Protein AF-A0A6J6PMZ8-F1 (afdb_monomer_lite)

Sequence (77 aa):
MTYECARAVSAVIAVDTGLPEESAMMLGVGLIGTAQVTARYWLNRDGRLPLEKAAEFVAQLQWRGISSFPIEPGALG

pLDDT: mean 92.79, std 8.53, range [53.22, 98.62]

Organism: NCBI:txid449393

Secondary structure (DSSP, 8-state):
--HHHHHHHHHHHHHHH---HHHHHHHHHHHHHHHHHHHHHHHTTTT-S-HHHHHHHHHHHHHH-GGGSPPPTTTT-

Structure (mmCIF, N/CA/C/O backbone):
data_AF-A0A6J6PMZ8-F1
#
_entry.id   AF-A0A6J6PMZ8-F1
#
loop_
_atom_site.group_PDB
_atom_site.id
_atom_site.type_symbol
_atom_site.label_atom_id
_atom_site.label_alt_id
_atom_site.label_comp_id
_atom_site.label_asym_id
_atom_site.label_entity_id
_atom_site.label_seq_id
_atom_site.pdbx_PDB_ins_code
_atom_site.Cartn_x
_atom_site.Cartn_y
_atom_site.Cartn_z
_atom_site.occupancy
_atom_site.B_iso_or_equiv
_atom_site.auth_seq_id
_atom_site.auth_comp_id
_atom_site.auth_asym_id
_atom_site.auth_atom_id
_atom_site.pdbx_PDB_model_num
ATOM 1 N N . MET A 1 1 ? -5.727 9.542 -10.539 1.00 60.09 1 MET A N 1
ATOM 2 C CA . MET A 1 1 ? -6.307 8.598 -9.575 1.00 60.09 1 MET A CA 1
ATOM 3 C C . MET A 1 1 ? -7.712 8.311 -10.031 1.00 60.09 1 MET A C 1
ATOM 5 O O . MET A 1 1 ? -8.493 9.249 -10.129 1.00 60.09 1 MET A O 1
ATOM 9 N N . THR A 1 2 ? -8.021 7.074 -10.402 1.00 78.25 2 THR A N 1
ATOM 10 C CA . THR A 1 2 ? -9.411 6.709 -10.678 1.00 78.25 2 THR A CA 1
ATOM 11 C C . THR A 1 2 ? -10.098 6.541 -9.329 1.00 78.25 2 THR A C 1
ATOM 13 O O . THR A 1 2 ? -9.882 5.557 -8.627 1.00 78.25 2 THR A O 1
ATOM 16 N N . TYR A 1 3 ? -10.876 7.552 -8.940 1.00 89.06 3 TYR A N 1
ATOM 17 C CA . TYR A 1 3 ? -11.694 7.5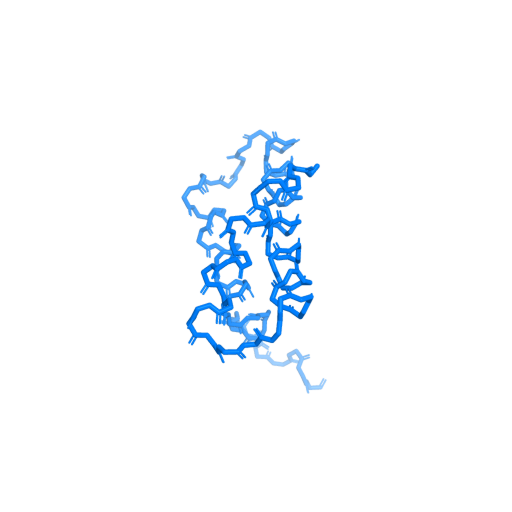56 -7.722 1.00 89.06 3 TYR A CA 1
ATOM 18 C C . TYR A 1 3 ? -12.520 6.262 -7.585 1.00 89.06 3 TYR A C 1
ATOM 20 O O . TYR A 1 3 ? -12.633 5.706 -6.499 1.00 89.06 3 TYR A O 1
ATOM 28 N N . GLU A 1 4 ? -12.959 5.705 -8.716 1.00 94.69 4 GLU A N 1
ATOM 29 C CA . GLU A 1 4 ? -13.651 4.416 -8.800 1.00 94.69 4 GLU A CA 1
ATOM 30 C C . GLU A 1 4 ? -12.849 3.220 -8.272 1.00 94.69 4 GLU A C 1
ATOM 32 O O . GLU A 1 4 ? -13.423 2.352 -7.621 1.00 94.69 4 GLU A O 1
ATOM 37 N N . CYS A 1 5 ? -11.529 3.166 -8.490 1.00 95.69 5 CYS A N 1
ATOM 38 C CA . CYS A 1 5 ? -10.713 2.082 -7.935 1.00 95.69 5 CYS A CA 1
ATOM 39 C C . CYS A 1 5 ? -10.626 2.193 -6.410 1.00 95.69 5 CYS A C 1
ATOM 41 O O . CYS A 1 5 ? -10.730 1.185 -5.716 1.00 95.69 5 CYS A O 1
ATOM 43 N N . ALA A 1 6 ? -10.471 3.414 -5.888 1.00 96.81 6 ALA A N 1
ATOM 44 C CA . ALA A 1 6 ? -10.457 3.648 -4.446 1.00 96.81 6 ALA A CA 1
ATOM 45 C C . ALA A 1 6 ? -11.808 3.284 -3.815 1.00 96.81 6 ALA A C 1
ATOM 47 O O . ALA A 1 6 ? -11.828 2.614 -2.788 1.00 96.81 6 ALA A O 1
ATOM 48 N N . ARG A 1 7 ? -12.918 3.639 -4.476 1.00 97.38 7 ARG A N 1
ATOM 49 C CA . ARG A 1 7 ? -14.285 3.297 -4.058 1.00 97.38 7 ARG A CA 1
ATOM 50 C C . ARG A 1 7 ? -14.551 1.787 -4.074 1.00 97.38 7 ARG A C 1
ATOM 52 O O . ARG A 1 7 ? -15.220 1.262 -3.192 1.00 97.38 7 ARG A O 1
ATOM 59 N N . ALA A 1 8 ? -14.039 1.071 -5.073 1.00 97.44 8 ALA A N 1
ATOM 60 C CA . ALA A 1 8 ? -14.180 -0.383 -5.138 1.00 97.44 8 ALA A CA 1
ATOM 61 C C . ALA A 1 8 ? -13.411 -1.077 -4.001 1.00 97.44 8 ALA A C 1
ATOM 63 O O . ALA A 1 8 ? -13.951 -1.962 -3.342 1.00 97.44 8 ALA A O 1
ATOM 64 N N . VAL A 1 9 ? -12.172 -0.648 -3.737 1.00 97.31 9 VAL A N 1
ATOM 65 C CA . VAL A 1 9 ? -11.361 -1.192 -2.638 1.00 97.31 9 VAL A CA 1
ATOM 66 C C . VAL A 1 9 ? -11.945 -0.821 -1.275 1.00 97.31 9 VAL A C 1
ATOM 68 O O . VAL A 1 9 ? -11.985 -1.667 -0.384 1.00 97.31 9 VAL A O 1
ATOM 71 N N . SER A 1 10 ? -12.440 0.406 -1.103 1.00 98.25 10 SER A N 1
ATOM 72 C CA . SER A 1 10 ? -13.033 0.839 0.164 1.00 98.25 10 SER A CA 1
ATOM 73 C C . SER A 1 10 ? -14.280 0.043 0.532 1.00 98.25 10 SER A C 1
ATOM 75 O O . SER A 1 10 ? -14.465 -0.261 1.706 1.00 98.25 10 SER A O 1
ATOM 77 N N . ALA A 1 11 ? -15.091 -0.362 -0.450 1.00 98.12 11 ALA A N 1
ATOM 78 C CA . ALA A 1 11 ? -16.246 -1.221 -0.210 1.00 98.12 11 ALA A CA 1
ATOM 79 C C . ALA A 1 11 ? -15.838 -2.573 0.401 1.00 98.12 11 ALA A C 1
ATOM 81 O O . ALA A 1 11 ? -16.464 -3.023 1.357 1.00 98.12 11 ALA A O 1
ATOM 82 N N . VAL A 1 12 ? -14.760 -3.188 -0.099 1.00 98.25 12 VAL A N 1
ATOM 83 C CA . VAL A 1 12 ? -14.223 -4.440 0.464 1.00 98.25 12 VAL A CA 1
ATOM 84 C C . VAL A 1 12 ? -13.704 -4.215 1.884 1.00 98.25 12 VAL A C 1
ATOM 86 O O . VAL A 1 12 ? -14.059 -4.956 2.792 1.00 98.25 12 VAL A O 1
ATOM 89 N N . ILE A 1 13 ? -12.936 -3.142 2.106 1.00 98.19 13 ILE A N 1
ATOM 90 C CA . ILE A 1 13 ? -12.422 -2.795 3.440 1.00 98.19 13 ILE A CA 1
ATOM 91 C C . ILE A 1 13 ? -13.569 -2.600 4.434 1.00 98.19 13 ILE A C 1
ATOM 93 O O . ILE A 1 13 ? -13.505 -3.121 5.544 1.00 98.19 13 ILE A O 1
ATOM 97 N N . ALA A 1 14 ? -14.615 -1.863 4.058 1.00 98.44 14 ALA A N 1
ATOM 98 C CA . ALA A 1 14 ? -15.763 -1.616 4.924 1.00 98.44 14 ALA A CA 1
ATOM 99 C C . ALA A 1 14 ? -16.457 -2.927 5.325 1.00 98.44 14 ALA A C 1
ATOM 101 O O . ALA A 1 14 ? -16.752 -3.121 6.503 1.00 98.44 14 ALA A O 1
ATOM 102 N N . VAL A 1 15 ? -16.655 -3.842 4.369 1.00 98.38 15 VAL A N 1
ATOM 103 C CA . VAL A 1 15 ? -17.253 -5.163 4.619 1.00 98.38 15 VAL A CA 1
ATOM 104 C C . VAL A 1 15 ? -16.390 -6.002 5.564 1.00 98.38 15 VAL A C 1
ATOM 106 O O . VAL A 1 15 ? -16.914 -6.553 6.529 1.00 98.38 15 VAL A O 1
ATOM 109 N N . ASP A 1 16 ? -15.080 -6.064 5.329 1.00 98.19 16 ASP A N 1
ATOM 110 C CA . ASP A 1 16 ? -14.186 -6.965 6.067 1.00 98.19 16 ASP A CA 1
ATOM 111 C C . ASP A 1 16 ? -13.811 -6.446 7.465 1.00 98.19 16 ASP A C 1
ATOM 113 O O . ASP A 1 16 ? -13.452 -7.226 8.347 1.00 98.19 16 ASP A O 1
ATOM 117 N N . THR A 1 17 ? -13.871 -5.128 7.681 1.00 97.88 17 THR A N 1
ATOM 118 C CA . THR A 1 17 ? -13.401 -4.486 8.925 1.00 97.88 17 THR A CA 1
ATOM 119 C C . THR A 1 17 ? -14.514 -3.877 9.773 1.00 97.88 17 THR A C 1
ATOM 121 O O . THR A 1 17 ? -14.294 -3.603 10.952 1.00 97.88 17 THR A O 1
ATOM 124 N N . GLY A 1 18 ? -15.690 -3.620 9.192 1.00 98.06 18 GLY A N 1
ATOM 125 C CA . GLY A 1 18 ? -16.775 -2.883 9.845 1.00 98.06 18 GLY A CA 1
ATOM 126 C C . GLY A 1 18 ? -16.501 -1.384 10.028 1.00 98.06 18 GLY A C 1
ATOM 127 O O . GLY A 1 18 ? -17.233 -0.716 10.759 1.00 98.06 18 GLY A O 1
ATOM 128 N N . LEU A 1 19 ? -15.450 -0.841 9.402 1.00 98.44 19 LEU A N 1
ATOM 129 C CA . LEU A 1 19 ? -15.155 0.590 9.458 1.00 98.44 19 LEU A CA 1
ATOM 130 C C . LEU A 1 19 ? -16.263 1.425 8.789 1.00 98.44 19 LEU A C 1
ATOM 132 O O . LEU A 1 19 ? -16.824 0.998 7.776 1.00 98.44 19 LEU A O 1
ATOM 136 N N . PRO A 1 20 ? -16.532 2.651 9.284 1.00 98.38 20 PRO A N 1
ATOM 137 C CA . PRO A 1 20 ? -17.401 3.597 8.594 1.00 98.38 20 PRO A CA 1
ATOM 138 C C . PRO A 1 20 ? -16.908 3.890 7.172 1.00 98.38 20 PRO A C 1
ATOM 140 O O . PRO A 1 20 ? -15.700 3.926 6.924 1.00 98.38 20 PRO A O 1
ATOM 143 N N . GLU A 1 21 ? -17.841 4.173 6.262 1.00 97.06 21 GLU A N 1
ATOM 144 C CA . GLU A 1 21 ? -17.569 4.373 4.830 1.00 97.06 21 GLU A CA 1
ATOM 145 C C . GLU A 1 21 ? -16.436 5.375 4.567 1.00 97.06 21 GLU A C 1
ATOM 147 O O . GLU A 1 21 ? -15.513 5.079 3.812 1.00 97.06 21 GLU A O 1
ATOM 152 N N . GLU A 1 22 ? -16.450 6.531 5.233 1.00 97.50 22 GLU A N 1
ATOM 153 C CA . GLU A 1 22 ? -15.430 7.568 5.047 1.00 97.50 22 GLU A CA 1
ATOM 154 C C . GLU A 1 22 ? -14.032 7.099 5.489 1.00 97.50 22 GLU A C 1
ATOM 156 O O . GLU A 1 22 ? -13.033 7.365 4.818 1.00 97.50 22 GLU A O 1
ATOM 161 N N . SER A 1 23 ? -13.957 6.326 6.578 1.00 98.50 23 SER A N 1
ATOM 162 C CA . SER A 1 23 ? -12.697 5.752 7.063 1.00 98.50 23 SER A CA 1
ATOM 163 C C . SER A 1 23 ? -12.172 4.679 6.107 1.00 98.50 23 SER A C 1
ATOM 165 O O . SER A 1 23 ? -10.993 4.688 5.753 1.00 98.50 23 SER A O 1
ATOM 167 N N . ALA A 1 24 ? -13.047 3.794 5.622 1.00 98.62 24 ALA A N 1
ATOM 168 C CA . ALA A 1 24 ? -12.690 2.801 4.613 1.00 98.62 24 ALA A CA 1
ATOM 169 C C . ALA A 1 24 ? -12.263 3.462 3.290 1.00 98.62 24 ALA A C 1
ATOM 171 O O . ALA A 1 24 ? -11.323 3.001 2.638 1.00 98.62 24 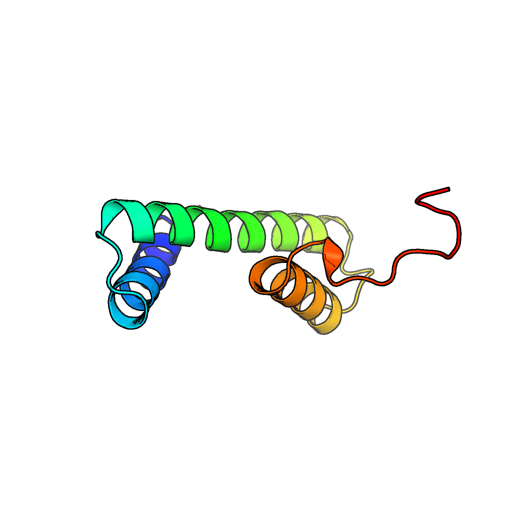ALA A O 1
ATOM 172 N N . MET A 1 25 ? -12.902 4.574 2.910 1.00 98.00 25 MET A N 1
ATOM 173 C CA . MET A 1 25 ? -12.546 5.356 1.728 1.00 98.00 25 MET A CA 1
ATOM 174 C C . MET A 1 25 ? -11.159 5.980 1.854 1.00 98.00 25 MET A C 1
ATOM 176 O O . MET A 1 25 ? -10.376 5.899 0.909 1.00 98.00 25 MET A O 1
ATOM 180 N N . MET A 1 26 ? -10.812 6.529 3.020 1.00 98.00 26 MET A N 1
ATOM 181 C CA . MET A 1 26 ? -9.468 7.053 3.269 1.00 98.00 26 MET A CA 1
ATOM 182 C C . MET A 1 26 ? -8.393 5.969 3.081 1.00 98.00 26 MET A C 1
ATOM 184 O O . MET A 1 26 ? -7.375 6.206 2.425 1.00 98.00 26 MET A O 1
ATOM 188 N N . LEU A 1 27 ? -8.642 4.753 3.580 1.00 97.56 27 LEU A N 1
ATOM 189 C CA . LEU A 1 27 ? -7.742 3.611 3.382 1.00 97.56 27 LEU A CA 1
ATOM 190 C C . LEU A 1 27 ? -7.672 3.181 1.907 1.00 97.56 27 LEU A C 1
ATOM 192 O O . LEU A 1 27 ? -6.578 2.984 1.376 1.00 97.56 27 LEU A O 1
ATOM 196 N N . GLY A 1 28 ? -8.814 3.103 1.217 1.00 97.38 28 GLY A N 1
ATOM 197 C CA . GLY A 1 28 ? -8.880 2.782 -0.212 1.00 97.38 28 GLY A CA 1
ATOM 198 C C . GLY A 1 28 ? -8.118 3.785 -1.085 1.00 97.38 28 GLY A C 1
ATOM 199 O O . GLY A 1 28 ? -7.366 3.388 -1.979 1.00 97.38 28 GLY A O 1
ATOM 200 N N . VAL A 1 29 ? -8.238 5.085 -0.793 1.00 97.56 29 VAL A N 1
ATOM 201 C CA . VAL A 1 29 ? -7.466 6.151 -1.451 1.00 97.56 29 VAL A CA 1
ATOM 202 C C . VAL A 1 29 ? -5.966 5.964 -1.215 1.00 97.56 29 VAL A C 1
ATOM 204 O O . VAL A 1 29 ? -5.192 6.051 -2.168 1.00 97.56 29 VAL A O 1
ATOM 207 N N . GLY A 1 30 ? -5.547 5.668 0.019 1.00 96.06 30 GLY A N 1
ATOM 208 C CA . GLY A 1 30 ? -4.141 5.437 0.363 1.00 96.06 30 GLY A CA 1
ATOM 209 C C . GLY A 1 30 ? -3.517 4.244 -0.372 1.00 96.06 30 GLY A C 1
ATOM 210 O O . GLY A 1 30 ? -2.436 4.375 -0.958 1.00 96.06 30 GLY A O 1
ATOM 211 N N . LEU A 1 31 ? -4.213 3.103 -0.401 1.00 96.25 31 LEU A N 1
ATOM 212 C CA . LEU A 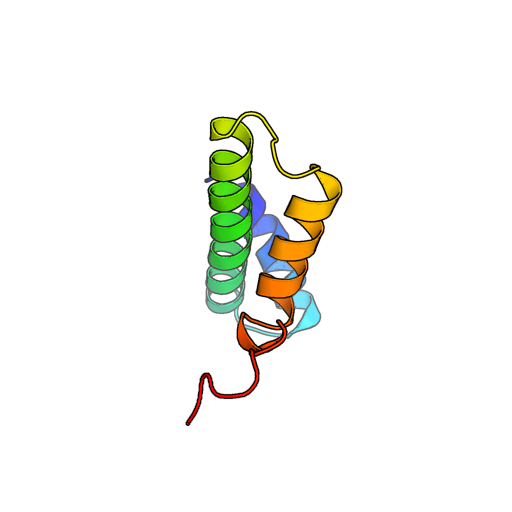1 31 ? -3.762 1.892 -1.098 1.00 96.25 31 LEU A CA 1
ATOM 213 C C . LEU A 1 31 ? -3.637 2.132 -2.608 1.00 96.25 31 LEU A C 1
ATOM 215 O O . LEU A 1 31 ? -2.569 1.940 -3.195 1.00 96.25 31 LEU A O 1
ATOM 219 N N . ILE A 1 32 ? -4.701 2.636 -3.241 1.00 96.56 32 ILE A N 1
ATOM 220 C CA . ILE A 1 32 ? -4.712 2.881 -4.690 1.00 96.56 32 ILE A CA 1
ATOM 221 C C . ILE A 1 32 ? -3.729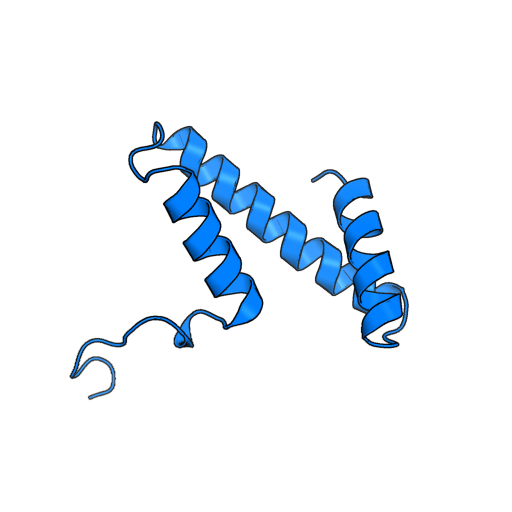 3.985 -5.083 1.00 96.56 32 ILE A C 1
ATOM 223 O O . ILE A 1 32 ? -3.052 3.866 -6.105 1.00 96.56 32 ILE A O 1
ATOM 227 N N . GLY A 1 33 ? -3.601 5.038 -4.274 1.00 95.62 33 GLY A N 1
ATOM 228 C CA . GLY A 1 33 ? -2.609 6.089 -4.480 1.00 95.62 33 GLY A CA 1
ATOM 229 C C . GLY A 1 33 ? -1.185 5.532 -4.484 1.00 95.62 33 GLY A C 1
ATOM 230 O O . GLY A 1 33 ? -0.420 5.807 -5.411 1.00 95.62 33 GLY A O 1
ATOM 231 N N . THR A 1 34 ? -0.855 4.682 -3.509 1.00 95.75 34 THR A N 1
ATOM 232 C CA . THR A 1 34 ? 0.461 4.032 -3.405 1.00 95.75 34 THR A CA 1
ATOM 233 C C . THR A 1 34 ? 0.723 3.104 -4.590 1.00 95.75 34 THR A C 1
ATOM 235 O O . THR A 1 34 ? 1.770 3.214 -5.235 1.00 95.75 34 THR A O 1
ATOM 238 N N . ALA A 1 35 ? -0.236 2.242 -4.941 1.00 95.31 35 ALA A N 1
ATOM 239 C CA . ALA A 1 35 ? -0.129 1.352 -6.096 1.00 95.31 35 ALA A CA 1
ATOM 240 C C . ALA A 1 35 ? 0.067 2.136 -7.407 1.00 95.31 35 ALA A C 1
ATOM 242 O O . ALA A 1 35 ? 0.948 1.819 -8.206 1.00 95.31 35 ALA A O 1
ATOM 243 N N . GLN A 1 36 ? -0.697 3.214 -7.616 1.00 94.81 36 GLN A N 1
ATOM 244 C CA . GLN A 1 36 ? -0.594 4.021 -8.83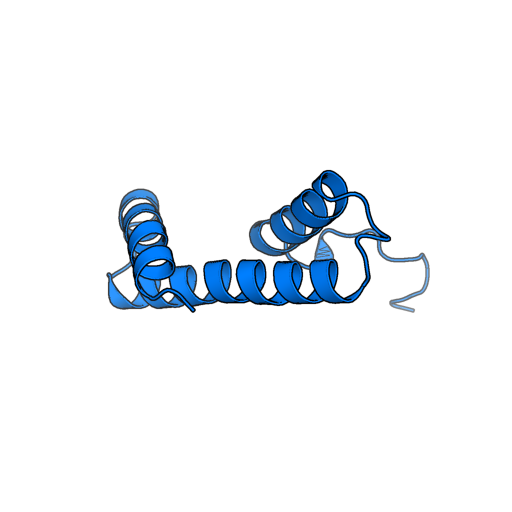0 1.00 94.81 36 GLN A CA 1
ATOM 245 C C . GLN A 1 36 ? 0.751 4.761 -8.918 1.00 94.81 36 GLN A C 1
ATOM 247 O O . GLN A 1 36 ? 1.371 4.800 -9.983 1.00 94.81 36 GLN A O 1
ATOM 252 N N . VAL A 1 37 ? 1.198 5.390 -7.827 1.00 95.44 37 VAL A N 1
ATOM 253 C CA . VAL A 1 37 ? 2.447 6.170 -7.813 1.00 95.44 37 VAL A CA 1
ATOM 254 C C . VAL A 1 37 ? 3.657 5.265 -8.043 1.00 95.44 37 VAL A C 1
ATOM 256 O O . VAL A 1 37 ? 4.517 5.592 -8.862 1.00 95.44 37 VAL A O 1
ATOM 259 N N . THR A 1 38 ? 3.701 4.107 -7.385 1.00 95.38 38 THR A N 1
ATOM 260 C CA . THR A 1 38 ? 4.798 3.138 -7.532 1.00 95.38 38 THR A CA 1
ATOM 261 C C . THR A 1 38 ? 4.830 2.500 -8.924 1.00 95.38 38 THR A C 1
ATOM 263 O O . THR A 1 38 ? 5.906 2.405 -9.515 1.00 95.38 38 THR A O 1
ATOM 266 N N . ALA A 1 39 ? 3.676 2.173 -9.517 1.00 94.69 39 ALA A N 1
ATOM 267 C CA . ALA A 1 39 ? 3.601 1.678 -10.895 1.00 94.69 39 ALA A CA 1
ATOM 268 C C . ALA A 1 39 ? 4.115 2.707 -11.918 1.00 94.69 39 ALA A C 1
ATOM 270 O O . ALA A 1 39 ? 4.874 2.367 -12.826 1.00 94.69 39 ALA A O 1
ATOM 271 N N . ARG A 1 40 ? 3.762 3.991 -11.751 1.00 94.50 40 ARG A N 1
ATOM 272 C CA . ARG A 1 40 ? 4.281 5.076 -12.606 1.00 94.50 40 ARG A CA 1
ATOM 273 C C . ARG A 1 40 ? 5.791 5.236 -12.465 1.00 94.50 40 ARG A C 1
ATOM 275 O O . ARG A 1 40 ? 6.473 5.430 -13.466 1.00 94.50 40 ARG A O 1
ATOM 282 N N . TYR A 1 41 ? 6.313 5.148 -11.241 1.00 94.56 41 TYR A N 1
ATOM 283 C CA . TYR A 1 41 ? 7.756 5.165 -11.006 1.00 94.56 41 TYR A CA 1
ATOM 284 C C . TYR A 1 41 ? 8.459 4.007 -11.727 1.00 94.56 41 TYR A C 1
ATOM 286 O O . TYR A 1 41 ? 9.475 4.230 -12.382 1.00 94.56 41 TYR A O 1
ATOM 294 N N . TRP A 1 42 ? 7.901 2.798 -11.642 1.00 95.62 42 TRP A N 1
ATOM 295 C CA . TRP A 1 42 ? 8.437 1.612 -12.308 1.00 95.62 42 TRP A CA 1
ATOM 296 C C . TRP A 1 42 ? 8.477 1.766 -13.838 1.00 95.62 42 TRP A C 1
ATOM 298 O O . TRP A 1 42 ? 9.530 1.551 -14.442 1.00 95.62 42 TRP A O 1
ATOM 308 N N . LEU A 1 43 ? 7.375 2.222 -14.449 1.00 94.31 43 LEU A N 1
ATOM 309 C CA . LEU A 1 43 ? 7.288 2.477 -15.894 1.00 94.31 43 LEU A CA 1
ATOM 310 C C . LEU A 1 43 ? 8.313 3.518 -16.365 1.00 94.31 43 LEU A C 1
ATOM 312 O O . LEU A 1 43 ? 8.971 3.318 -17.377 1.00 94.31 43 LEU A O 1
ATOM 316 N N . ASN A 1 44 ? 8.501 4.600 -15.603 1.00 94.62 44 ASN A N 1
ATOM 317 C CA . ASN A 1 44 ? 9.453 5.668 -15.935 1.00 94.62 44 ASN A CA 1
ATOM 318 C C . ASN A 1 44 ? 10.931 5.241 -15.852 1.00 94.62 44 ASN A C 1
ATOM 320 O O . ASN A 1 44 ? 11.815 6.022 -16.201 1.00 94.62 44 ASN A O 1
ATOM 324 N N . ARG A 1 45 ? 11.225 4.051 -15.318 1.00 88.44 45 ARG A N 1
ATOM 325 C CA . ARG A 1 45 ? 12.583 3.511 -15.158 1.00 88.44 45 ARG A CA 1
ATOM 326 C C . ARG A 1 45 ? 12.853 2.327 -16.094 1.00 88.44 45 ARG A C 1
ATOM 328 O O . ARG A 1 45 ? 13.765 1.554 -15.805 1.00 88.44 45 ARG A O 1
ATOM 335 N N . ASP A 1 46 ? 12.068 2.178 -17.162 1.00 79.06 46 ASP A N 1
ATOM 336 C CA . ASP A 1 46 ? 12.175 1.112 -18.172 1.00 79.06 46 ASP A CA 1
ATOM 337 C C . ASP A 1 46 ? 12.181 -0.309 -17.582 1.00 79.06 46 ASP A C 1
ATOM 339 O O . ASP A 1 46 ? 12.870 -1.201 -18.071 1.00 79.06 46 ASP A O 1
ATOM 343 N N . GLY A 1 47 ? 11.451 -0.535 -16.483 1.00 73.25 47 GLY A N 1
ATOM 344 C CA . GLY A 1 47 ? 11.275 -1.883 -15.938 1.00 73.25 47 GLY A CA 1
ATOM 345 C C . GLY A 1 47 ? 12.567 -2.572 -15.480 1.00 73.25 47 GLY A C 1
ATOM 346 O O . GLY A 1 47 ? 12.640 -3.797 -15.482 1.00 73.25 47 GLY A O 1
ATOM 347 N N . ARG A 1 48 ? 13.593 -1.814 -15.054 1.00 87.75 48 ARG A N 1
ATOM 348 C CA . ARG A 1 48 ? 14.864 -2.375 -14.532 1.00 87.75 48 ARG A CA 1
ATOM 349 C C . ARG A 1 48 ? 14.679 -3.364 -13.375 1.00 87.75 48 ARG A C 1
ATOM 351 O O . ARG A 1 48 ? 15.554 -4.189 -13.132 1.00 87.75 48 ARG A O 1
ATOM 358 N N . LEU A 1 49 ? 13.568 -3.259 -12.652 1.00 94.00 49 LEU A N 1
ATOM 359 C CA . LEU A 1 49 ? 13.100 -4.263 -11.702 1.00 94.00 49 LEU A CA 1
ATOM 360 C C . L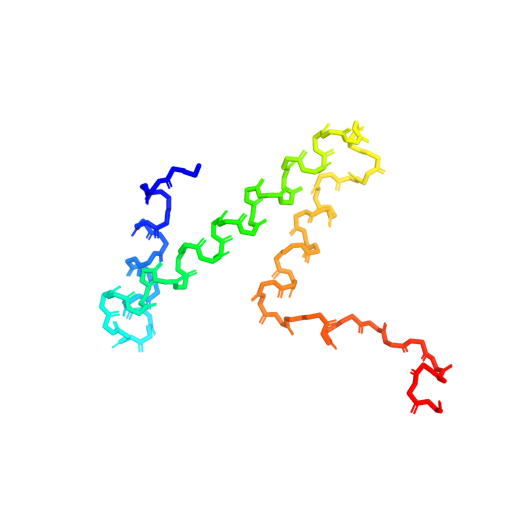EU A 1 49 ? 12.040 -5.127 -12.407 1.00 94.00 49 LEU A C 1
ATOM 362 O O . LEU A 1 49 ? 11.129 -4.534 -12.978 1.00 94.00 49 LEU A O 1
ATOM 366 N N . PRO A 1 50 ? 12.084 -6.471 -12.362 1.00 95.56 50 PRO A N 1
ATOM 367 C CA . PRO A 1 50 ? 11.008 -7.298 -12.915 1.00 95.56 50 PRO A CA 1
ATOM 368 C C . PRO A 1 50 ? 9.640 -6.886 -12.358 1.00 95.56 50 PRO A C 1
ATOM 370 O O . PRO A 1 50 ? 9.535 -6.560 -11.171 1.00 95.56 50 PRO A O 1
ATOM 373 N N . LEU A 1 51 ? 8.606 -6.883 -13.204 1.00 94.56 51 LEU A N 1
ATOM 374 C CA . LEU A 1 51 ? 7.268 -6.397 -12.848 1.00 94.56 51 LEU A CA 1
ATOM 375 C C . LEU A 1 51 ? 6.720 -7.113 -11.610 1.00 94.56 51 LEU A C 1
ATOM 377 O O . LEU A 1 51 ? 6.243 -6.472 -10.676 1.00 94.56 51 LEU A O 1
ATOM 381 N N . GLU A 1 52 ? 6.851 -8.435 -11.581 1.00 96.44 52 GLU A N 1
ATOM 382 C CA . GLU A 1 52 ? 6.392 -9.290 -10.491 1.00 96.44 52 GLU A CA 1
ATOM 383 C C . GLU A 1 52 ? 7.084 -8.898 -9.184 1.00 96.44 52 GLU A C 1
ATOM 385 O O . GLU A 1 52 ? 6.440 -8.760 -8.146 1.00 96.44 52 GLU A O 1
ATOM 390 N N . LYS A 1 53 ? 8.389 -8.604 -9.247 1.00 96.12 53 LYS A N 1
ATOM 391 C CA . LYS A 1 53 ? 9.162 -8.192 -8.075 1.00 96.12 53 LYS A CA 1
ATOM 392 C C . LYS A 1 53 ? 8.775 -6.801 -7.579 1.00 96.12 53 LYS A C 1
ATOM 394 O O . LYS A 1 53 ? 8.707 -6.576 -6.372 1.00 96.12 53 LYS A O 1
ATOM 399 N N . ALA A 1 54 ? 8.497 -5.875 -8.495 1.00 96.12 54 ALA A N 1
ATOM 400 C CA . ALA A 1 54 ? 7.978 -4.558 -8.147 1.00 96.12 54 ALA A CA 1
ATOM 401 C C . ALA A 1 54 ? 6.615 -4.668 -7.445 1.00 96.12 54 ALA A C 1
ATOM 403 O O . ALA A 1 54 ? 6.405 -4.040 -6.406 1.00 96.12 54 ALA A O 1
ATOM 404 N N . ALA A 1 55 ? 5.718 -5.505 -7.975 1.00 96.44 55 ALA A N 1
ATOM 405 C CA . ALA A 1 55 ? 4.401 -5.742 -7.396 1.00 96.44 55 ALA A CA 1
ATOM 406 C C . ALA A 1 55 ? 4.496 -6.380 -6.000 1.00 96.44 55 ALA A C 1
ATOM 408 O O . ALA A 1 55 ? 3.834 -5.910 -5.074 1.00 96.44 55 ALA A O 1
ATOM 409 N N . GLU A 1 56 ? 5.365 -7.383 -5.818 1.00 96.31 56 GLU A N 1
ATOM 410 C CA . GLU A 1 56 ? 5.626 -8.015 -4.518 1.00 96.31 56 GLU A CA 1
ATOM 411 C C . GLU A 1 56 ? 6.073 -7.003 -3.458 1.00 96.31 56 GLU A C 1
ATOM 413 O O . GLU A 1 56 ? 5.533 -6.990 -2.352 1.00 96.31 56 GLU A O 1
ATOM 418 N N . PHE A 1 57 ? 7.028 -6.124 -3.783 1.00 95.81 57 PHE A N 1
ATOM 419 C CA . PHE A 1 57 ? 7.511 -5.121 -2.831 1.00 95.81 57 PHE A CA 1
ATOM 420 C C . PHE A 1 57 ? 6.425 -4.131 -2.421 1.00 95.81 57 PHE A C 1
ATOM 422 O O . PHE A 1 57 ? 6.298 -3.804 -1.240 1.00 95.81 57 PHE A O 1
ATOM 429 N N . VAL A 1 58 ? 5.621 -3.669 -3.377 1.00 96.19 58 VAL A N 1
ATOM 430 C CA . VAL A 1 58 ? 4.533 -2.723 -3.110 1.00 96.19 58 VAL A CA 1
ATOM 431 C C . VAL A 1 58 ? 3.406 -3.385 -2.309 1.00 96.19 58 VAL A C 1
ATOM 433 O O . VAL A 1 58 ? 2.825 -2.743 -1.432 1.00 96.19 58 VAL A O 1
ATOM 436 N N . ALA A 1 59 ? 3.116 -4.665 -2.552 1.00 96.31 59 ALA A N 1
ATOM 437 C CA . ALA A 1 59 ? 2.163 -5.436 -1.758 1.00 96.31 59 ALA A CA 1
ATOM 438 C C . ALA A 1 59 ? 2.667 -5.655 -0.322 1.00 96.31 59 ALA A C 1
ATOM 440 O O . ALA A 1 59 ? 1.936 -5.407 0.637 1.00 96.31 59 ALA A O 1
ATOM 441 N N . GLN A 1 60 ? 3.934 -6.048 -0.157 1.00 96.19 60 GLN A N 1
ATOM 442 C CA . GLN A 1 60 ? 4.547 -6.227 1.158 1.00 96.19 60 GLN A CA 1
ATOM 443 C C . GLN A 1 60 ? 4.561 -4.921 1.959 1.00 96.19 60 GLN A C 1
ATOM 445 O O . GLN A 1 60 ? 4.203 -4.928 3.136 1.00 96.19 60 GLN A O 1
ATOM 450 N N . LEU A 1 61 ? 4.917 -3.800 1.323 1.00 96.12 61 LEU A N 1
ATOM 451 C CA . LEU A 1 61 ? 4.896 -2.482 1.952 1.00 96.12 61 LEU A CA 1
ATOM 452 C C . LEU A 1 61 ? 3.494 -2.115 2.453 1.00 96.12 61 LEU A C 1
ATOM 454 O O . LEU A 1 61 ? 3.358 -1.668 3.588 1.00 96.12 61 LEU A O 1
ATOM 458 N N . GLN A 1 62 ? 2.459 -2.322 1.635 1.00 95.56 62 GLN A N 1
ATOM 459 C CA . GLN A 1 62 ? 1.078 -2.005 2.013 1.00 95.56 62 GLN A CA 1
ATOM 460 C C . GLN A 1 62 ? 0.560 -2.891 3.151 1.00 95.56 62 GLN A C 1
ATOM 462 O O . GLN A 1 62 ? -0.192 -2.410 3.992 1.00 95.56 62 GLN A O 1
ATOM 467 N N . TRP A 1 63 ? 0.965 -4.163 3.197 1.00 94.75 63 TRP A N 1
ATOM 468 C CA . TRP A 1 63 ? 0.426 -5.113 4.174 1.00 94.75 63 TRP A CA 1
ATOM 469 C C . TRP A 1 63 ? 1.208 -5.185 5.486 1.00 94.75 63 TRP A C 1
ATOM 471 O O . TRP A 1 63 ? 0.637 -5.451 6.540 1.00 94.75 63 TRP A O 1
ATOM 481 N N . ARG A 1 64 ? 2.529 -4.998 5.435 1.00 95.62 64 ARG A N 1
ATOM 482 C CA . ARG A 1 64 ? 3.421 -5.192 6.590 1.00 95.62 64 ARG A CA 1
ATOM 483 C C . ARG A 1 64 ? 4.234 -3.953 6.955 1.00 95.62 64 ARG A C 1
ATOM 485 O O . ARG A 1 64 ? 4.945 -3.977 7.956 1.00 95.62 64 ARG A O 1
ATOM 492 N N . GLY A 1 65 ? 4.144 -2.882 6.169 1.00 94.50 65 GLY A N 1
ATOM 493 C CA . GLY A 1 65 ? 4.929 -1.671 6.370 1.00 94.50 65 GLY A CA 1
ATOM 494 C C . GLY A 1 65 ? 6.410 -1.843 6.023 1.00 94.50 65 GLY A C 1
ATOM 495 O O . GLY A 1 65 ? 6.902 -2.933 5.709 1.00 94.50 65 GLY A O 1
ATOM 496 N N . ILE A 1 66 ? 7.142 -0.729 6.085 1.00 94.19 66 ILE A N 1
ATOM 497 C CA . ILE A 1 66 ? 8.573 -0.685 5.748 1.00 94.19 66 ILE A CA 1
ATOM 498 C C . ILE A 1 66 ? 9.439 -1.471 6.744 1.00 94.19 66 ILE A C 1
ATOM 500 O O . ILE A 1 66 ? 10.490 -1.983 6.377 1.00 94.19 66 ILE A O 1
ATOM 504 N N . SER A 1 67 ? 8.971 -1.639 7.984 1.00 91.38 67 SER A N 1
ATOM 505 C CA . SER A 1 67 ? 9.647 -2.429 9.022 1.00 91.38 67 SER A CA 1
ATOM 506 C C . SER A 1 67 ? 9.690 -3.930 8.724 1.00 91.38 67 SER A C 1
ATOM 508 O O . SER A 1 67 ? 10.374 -4.672 9.420 1.00 91.38 67 SER A O 1
ATOM 510 N N . SER A 1 68 ? 8.967 -4.395 7.702 1.00 90.00 68 SER A N 1
ATOM 511 C CA . SER A 1 68 ? 8.975 -5.799 7.288 1.00 90.00 68 SER A CA 1
ATOM 512 C C . SER A 1 68 ? 10.171 -6.194 6.419 1.00 90.00 68 SER A C 1
ATOM 514 O O . SER A 1 68 ? 10.338 -7.379 6.124 1.00 90.00 68 SER A O 1
ATOM 516 N N . PHE A 1 69 ? 10.981 -5.227 5.988 1.00 90.81 69 PHE A N 1
ATOM 517 C CA . PHE A 1 69 ? 12.217 -5.480 5.257 1.00 90.81 69 PHE A CA 1
ATOM 518 C C . PHE A 1 69 ? 13.380 -5.688 6.238 1.00 90.81 69 PHE A C 1
ATOM 520 O O . PHE A 1 69 ? 13.378 -5.081 7.311 1.00 90.81 69 PHE A O 1
ATOM 527 N N . PRO A 1 70 ? 14.371 -6.535 5.901 1.00 89.69 70 PRO A N 1
ATOM 528 C CA . PRO A 1 70 ? 15.539 -6.737 6.748 1.00 89.69 70 PRO A CA 1
ATOM 529 C C . PRO A 1 70 ? 16.235 -5.413 7.069 1.00 89.69 70 PRO A C 1
ATOM 531 O O . PRO A 1 70 ? 16.481 -4.600 6.178 1.00 89.69 70 PRO A O 1
ATOM 534 N N . ILE A 1 71 ? 16.553 -5.217 8.345 1.00 88.81 71 ILE A N 1
ATOM 535 C CA . ILE A 1 71 ? 17.376 -4.101 8.806 1.00 88.81 71 ILE A CA 1
ATOM 536 C C . ILE A 1 71 ? 18.821 -4.594 8.842 1.00 88.81 71 ILE A C 1
ATOM 538 O O . ILE A 1 71 ? 19.102 -5.646 9.418 1.00 88.81 71 ILE A O 1
ATOM 542 N N . GLU A 1 72 ? 19.728 -3.836 8.232 1.00 88.88 72 GLU A N 1
ATOM 543 C CA . GLU A 1 72 ? 21.160 -4.124 8.295 1.00 88.88 72 GLU A CA 1
ATOM 544 C C . GLU A 1 72 ? 21.649 -4.123 9.757 1.00 88.88 72 GLU A C 1
ATOM 546 O O . GLU A 1 72 ? 21.317 -3.199 10.516 1.00 88.88 72 GLU A O 1
ATOM 551 N N . PRO A 1 73 ? 22.447 -5.122 10.179 1.00 82.81 73 PRO A N 1
ATOM 552 C CA . PRO A 1 73 ? 23.032 -5.146 11.513 1.00 82.81 73 PRO A CA 1
ATOM 553 C C . PRO A 1 73 ? 23.837 -3.862 11.776 1.00 82.81 73 PRO A C 1
ATOM 555 O O . PRO A 1 73 ? 24.833 -3.599 11.108 1.00 82.81 73 PRO A O 1
ATOM 558 N N . GLY A 1 74 ? 23.399 -3.059 12.752 1.00 79.38 74 GLY A N 1
ATOM 559 C CA . GLY A 1 74 ? 24.051 -1.799 13.138 1.00 79.38 74 GLY A CA 1
ATOM 560 C C . GLY A 1 74 ? 23.350 -0.513 12.681 1.00 79.38 74 GLY A C 1
ATOM 561 O O . GLY A 1 74 ? 23.753 0.559 13.110 1.00 79.38 74 GLY A O 1
ATOM 562 N N . ALA A 1 75 ? 22.270 -0.581 11.894 1.00 74.81 75 ALA A N 1
ATOM 563 C CA . ALA A 1 75 ? 21.524 0.617 11.470 1.00 74.81 75 ALA A CA 1
ATOM 564 C C . ALA A 1 75 ? 20.729 1.316 12.599 1.00 74.81 75 ALA A C 1
ATOM 566 O O . ALA A 1 75 ? 20.212 2.413 12.404 1.00 74.81 75 ALA A O 1
ATOM 567 N N . LEU A 1 76 ? 20.612 0.674 13.765 1.00 68.88 76 LEU A N 1
ATOM 568 C CA . LEU A 1 76 ? 19.951 1.197 14.970 1.00 68.88 76 LEU A CA 1
ATOM 569 C C . LEU A 1 76 ? 20.937 1.398 16.141 1.00 68.88 76 LEU A C 1
ATOM 571 O O . LEU A 1 76 ? 20.495 1.529 17.282 1.00 68.88 76 LEU A O 1
ATOM 575 N N . GLY A 1 77 ? 22.246 1.337 15.863 1.00 53.22 77 GLY A N 1
ATOM 576 C CA . GLY A 1 77 ? 23.327 1.523 16.838 1.00 53.22 77 GLY A CA 1
ATOM 577 C C . GLY A 1 77 ? 23.771 2.970 16.980 1.00 53.22 77 GLY A C 1
ATOM 578 O O . GLY A 1 77 ? 23.671 3.720 15.984 1.00 53.22 77 GLY A O 1
#

Radius of gyration: 15.26 Å; chains: 1; bounding box: 42×18×35 Å

InterPro domains:
  IPR036271 Tetracyclin repressor-like, C-terminal domain superfamily [SSF48498] (3-68)

Foldseek 3Di:
DPLVQLQVQLVVVCVVPVDDSVVSSVLSCVLVVLVVVLVVVCVVVVNPDPPVRSVVVSVCCSPPNPVPDDDPPPPVD